Protein AF-A0A161MGW8-F1 (afdb_monomer_lite)

Organism: Triatoma infestans (NCBI:txid30076)

pLDDT: mean 92.73, std 4.08, range [74.62, 98.31]

Secondary structure (DSSP, 8-state):
-EEEEEEETB--HHHHHHHHHHHHHHHHHH--TTTHHHHHHHHHHHHH----HHHH-PPBPPTT-EEEEEEEE-TTT--EEEEEEPP-

Foldseek 3Di:
DKDKDKDFQADEPVVVLVVLLVVLVVQLVPDDPVCNVVSNVVSVVSNVDDDPCVVVNGDGHDHPDMWIKMWDADPVPRHTPDIGTDDD

Sequence (88 aa):
MILIETEHNAYTEEQKKQRRVQMAKEMEEAAGEDEMELAKEMAADFLSEDLPERTYGSPKAGPAMWASLIRIMSPVTGATHSVTRLEQ

Radius of gyration: 17.21 Å; chains: 1; bounding box: 42×24×48 Å

Structure (mmCIF, N/CA/C/O backbone):
data_AF-A0A161MGW8-F1
#
_entry.id   AF-A0A161MGW8-F1
#
loop_
_atom_site.group_PDB
_atom_site.id
_atom_site.type_symbol
_atom_site.label_atom_id
_atom_site.label_alt_id
_atom_site.label_comp_id
_atom_site.label_asym_id
_atom_site.label_entity_id
_atom_site.label_seq_id
_atom_site.pdbx_PDB_ins_code
_atom_site.Cartn_x
_atom_site.Cartn_y
_atom_site.Cartn_z
_atom_site.occupancy
_atom_site.B_iso_or_equiv
_atom_site.auth_seq_id
_atom_site.auth_comp_id
_atom_site.auth_asym_id
_atom_site.auth_atom_id
_atom_site.pdbx_PDB_model_num
ATOM 1 N N . MET A 1 1 ? 15.008 -4.405 -17.551 1.00 96.19 1 MET A N 1
ATOM 2 C CA . MET A 1 1 ? 14.876 -2.999 -17.116 1.00 96.19 1 MET A CA 1
ATOM 3 C C . MET A 1 1 ? 14.715 -2.988 -15.608 1.00 96.19 1 MET A C 1
ATOM 5 O O . MET A 1 1 ? 14.033 -3.871 -15.097 1.00 96.19 1 MET A O 1
ATOM 9 N N . ILE A 1 2 ? 15.366 -2.052 -14.919 1.00 97.94 2 ILE A N 1
ATOM 10 C CA . ILE A 1 2 ? 15.207 -1.843 -13.475 1.00 97.94 2 ILE A CA 1
ATOM 11 C C . ILE A 1 2 ? 14.480 -0.512 -13.297 1.00 97.94 2 ILE A C 1
ATOM 13 O O . ILE A 1 2 ? 14.898 0.484 -13.884 1.00 97.94 2 ILE A O 1
ATOM 17 N N . LEU A 1 3 ? 13.394 -0.519 -12.535 1.00 98.06 3 LEU A N 1
ATOM 18 C CA . LEU A 1 3 ? 12.597 0.652 -12.193 1.00 98.06 3 LEU A CA 1
ATOM 19 C C . LEU A 1 3 ? 12.664 0.896 -10.688 1.00 98.06 3 LEU A C 1
ATOM 21 O O . LEU A 1 3 ? 12.703 -0.054 -9.905 1.00 98.06 3 LEU A O 1
ATOM 25 N N . ILE A 1 4 ? 12.644 2.171 -10.314 1.00 98.00 4 ILE A N 1
ATOM 26 C CA . ILE A 1 4 ? 12.447 2.625 -8.940 1.00 98.00 4 ILE A CA 1
ATOM 27 C C . ILE A 1 4 ? 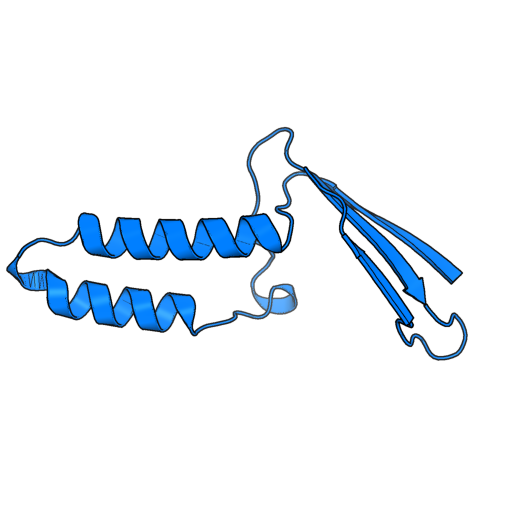11.115 3.367 -8.936 1.00 98.00 4 ILE A C 1
ATOM 29 O O . ILE A 1 4 ? 10.955 4.358 -9.648 1.00 98.00 4 ILE A O 1
ATOM 33 N N . GLU A 1 5 ? 10.154 2.848 -8.184 1.00 97.38 5 GLU A N 1
ATOM 34 C CA . GLU A 1 5 ? 8.820 3.422 -8.032 1.00 97.38 5 GLU A CA 1
ATOM 35 C C . GLU A 1 5 ? 8.732 3.994 -6.618 1.00 97.38 5 GLU A C 1
ATOM 37 O O . GLU A 1 5 ? 8.889 3.250 -5.652 1.00 97.38 5 GLU A O 1
ATOM 42 N N . THR A 1 6 ? 8.511 5.305 -6.502 1.00 96.62 6 THR A N 1
ATOM 43 C CA . THR A 1 6 ? 8.418 6.019 -5.222 1.00 96.62 6 THR A CA 1
ATOM 44 C C . THR A 1 6 ? 7.198 6.927 -5.237 1.00 96.62 6 THR A C 1
ATOM 46 O O . THR A 1 6 ? 7.022 7.715 -6.166 1.00 96.62 6 THR A O 1
ATOM 49 N N . GLU A 1 7 ? 6.378 6.843 -4.192 1.00 95.81 7 GLU A N 1
ATOM 50 C CA . GLU A 1 7 ? 5.152 7.625 -4.046 1.00 95.81 7 GLU A CA 1
ATOM 51 C C . GLU A 1 7 ? 5.092 8.314 -2.675 1.00 95.81 7 GLU A C 1
ATOM 53 O O . GLU A 1 7 ? 5.386 7.707 -1.643 1.00 95.81 7 GLU A O 1
ATOM 58 N N . HIS A 1 8 ? 4.720 9.598 -2.679 1.00 95.06 8 HIS A N 1
ATOM 59 C CA . HIS A 1 8 ? 4.512 10.413 -1.479 1.00 95.06 8 HIS A CA 1
ATOM 60 C C . HIS A 1 8 ? 3.100 10.226 -0.925 1.00 95.06 8 HIS A C 1
ATOM 62 O O . HIS A 1 8 ? 2.146 10.116 -1.694 1.00 95.06 8 HIS A O 1
ATOM 68 N N . ASN A 1 9 ? 2.952 10.301 0.399 1.00 94.50 9 ASN A N 1
ATOM 69 C CA . ASN A 1 9 ? 1.691 10.074 1.106 1.00 94.50 9 ASN A CA 1
ATOM 70 C C . ASN A 1 9 ? 1.070 8.714 0.753 1.00 94.50 9 ASN A C 1
ATOM 72 O O . ASN A 1 9 ? -0.150 8.594 0.638 1.00 94.50 9 ASN A O 1
ATOM 76 N N . ALA A 1 10 ? 1.906 7.691 0.588 1.00 95.06 10 ALA A N 1
ATOM 77 C CA . ALA A 1 10 ? 1.486 6.327 0.306 1.00 95.06 10 ALA A CA 1
ATOM 78 C C . ALA A 1 10 ? 1.992 5.379 1.394 1.00 95.06 10 ALA A C 1
ATOM 80 O O . ALA A 1 10 ? 3.062 5.586 1.965 1.00 95.06 10 ALA A O 1
ATOM 81 N N . TYR A 1 11 ? 1.205 4.342 1.667 1.00 94.06 11 TYR A N 1
ATOM 82 C CA . TYR A 1 11 ? 1.598 3.236 2.532 1.00 94.06 11 TYR A CA 1
ATOM 83 C C . TYR A 1 11 ? 2.267 2.135 1.716 1.00 94.06 11 TYR A C 1
ATOM 85 O O . TYR A 1 11 ? 1.848 1.836 0.595 1.00 94.06 11 TYR A O 1
ATOM 93 N N . THR A 1 12 ? 3.257 1.473 2.308 1.00 94.25 12 THR A N 1
ATOM 94 C CA . THR A 1 12 ? 3.715 0.173 1.808 1.00 94.25 12 THR A CA 1
ATOM 95 C C . THR A 1 12 ? 2.596 -0.865 1.935 1.00 94.25 12 THR A C 1
ATOM 97 O O . THR A 1 12 ? 1.694 -0.735 2.762 1.00 94.25 12 THR A O 1
ATOM 100 N N . GLU A 1 13 ? 2.663 -1.935 1.144 1.00 89.62 13 GLU A N 1
ATOM 101 C CA . GLU A 1 13 ? 1.670 -3.020 1.195 1.00 89.62 13 GLU A CA 1
ATOM 102 C C . GLU A 1 13 ? 1.539 -3.642 2.594 1.00 89.62 13 GLU A C 1
ATOM 104 O O . GLU A 1 13 ? 0.437 -3.957 3.042 1.00 89.62 13 GLU A O 1
ATOM 109 N N . GLU A 1 14 ? 2.654 -3.755 3.317 1.00 91.44 14 GLU A N 1
ATOM 110 C CA . GLU A 1 14 ? 2.657 -4.276 4.683 1.00 91.44 14 GLU A CA 1
ATOM 111 C C . GLU A 1 14 ? 1.912 -3.335 5.640 1.00 91.44 14 GLU A C 1
ATOM 113 O O . GLU A 1 14 ? 1.049 -3.769 6.403 1.00 91.44 14 GLU A O 1
ATOM 118 N N . GLN A 1 15 ? 2.153 -2.026 5.543 1.00 92.62 15 GLN A N 1
ATOM 119 C CA . GLN A 1 15 ? 1.429 -1.039 6.344 1.00 92.62 15 GLN A CA 1
ATOM 120 C C . GLN A 1 15 ? -0.058 -0.979 5.990 1.00 92.62 15 GLN A C 1
ATOM 122 O O . GLN A 1 15 ? -0.880 -0.853 6.895 1.00 92.62 15 GLN A O 1
ATOM 127 N N . LYS A 1 16 ? -0.434 -1.103 4.707 1.00 91.75 16 LYS A N 1
ATOM 128 C CA . LYS A 1 16 ? -1.848 -1.186 4.297 1.00 91.75 16 LYS A CA 1
ATOM 129 C C . LYS A 1 16 ? -2.532 -2.373 4.968 1.00 91.75 16 LYS A C 1
ATOM 131 O O . LYS A 1 16 ? -3.613 -2.213 5.530 1.00 91.75 16 LYS A O 1
ATOM 136 N N . LYS A 1 17 ? -1.881 -3.541 4.973 1.00 90.62 17 LYS A N 1
ATOM 137 C CA . LYS A 1 17 ? -2.398 -4.751 5.621 1.00 90.62 17 LYS A CA 1
ATOM 138 C C . LYS A 1 17 ? -2.558 -4.563 7.129 1.00 90.62 17 LYS A C 1
ATOM 140 O O . LYS A 1 17 ? -3.631 -4.830 7.664 1.00 90.62 17 LYS A O 1
ATOM 145 N N . GLN A 1 18 ? -1.528 -4.055 7.805 1.00 92.06 18 GLN A N 1
ATOM 146 C CA . GLN A 1 18 ? -1.582 -3.779 9.244 1.00 9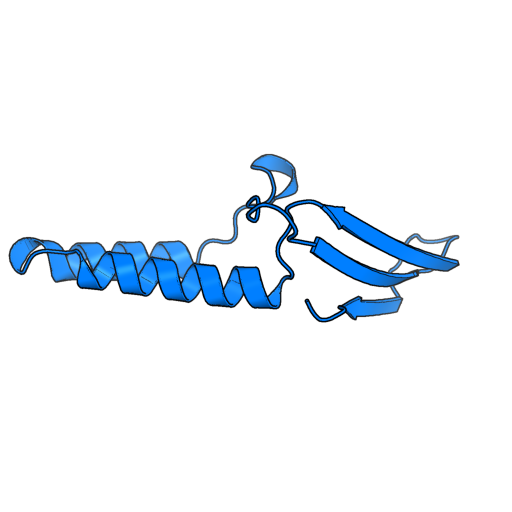2.06 18 GLN A CA 1
ATOM 147 C C . GLN A 1 18 ? -2.672 -2.762 9.583 1.00 92.06 18 GLN A C 1
ATOM 149 O O . GLN A 1 18 ? -3.429 -2.955 10.532 1.00 92.06 18 GLN A O 1
ATOM 154 N N . ARG A 1 19 ? -2.808 -1.705 8.775 1.00 91.50 19 ARG A N 1
ATOM 155 C CA . ARG A 1 19 ? -3.842 -0.689 8.962 1.00 91.50 19 ARG A CA 1
ATOM 156 C C . ARG A 1 19 ? -5.241 -1.260 8.753 1.00 91.50 19 ARG A C 1
ATOM 158 O O . ARG A 1 19 ? -6.126 -0.924 9.528 1.00 91.50 19 ARG A O 1
ATOM 165 N N . ARG A 1 20 ? -5.435 -2.142 7.767 1.00 91.62 20 ARG A N 1
ATOM 166 C CA . ARG A 1 20 ? -6.721 -2.813 7.526 1.00 91.62 20 ARG A CA 1
ATOM 167 C C . ARG A 1 20 ? -7.133 -3.661 8.735 1.00 91.62 20 ARG A C 1
ATOM 169 O O . ARG A 1 20 ? -8.255 -3.535 9.209 1.00 91.62 20 ARG A O 1
ATOM 176 N N . VAL A 1 21 ? -6.201 -4.438 9.290 1.00 93.44 21 VAL A N 1
ATOM 177 C CA . VAL A 1 21 ? -6.426 -5.223 10.520 1.00 93.44 21 VAL A CA 1
ATOM 178 C C . VAL A 1 21 ? -6.735 -4.324 11.715 1.00 93.44 21 VAL A C 1
ATOM 180 O O . VAL A 1 21 ? -7.665 -4.598 12.466 1.00 93.44 21 VAL A O 1
ATOM 183 N N . GLN A 1 22 ? -5.988 -3.231 11.875 1.00 93.44 22 GLN A N 1
ATOM 184 C CA . GLN A 1 22 ? -6.214 -2.285 12.962 1.00 93.44 22 GLN A CA 1
ATOM 185 C C . GLN A 1 22 ? -7.599 -1.624 12.867 1.00 93.44 22 GLN A C 1
ATOM 187 O O . GLN A 1 22 ? -8.289 -1.543 13.875 1.00 93.44 22 GLN A O 1
ATOM 192 N N . MET A 1 23 ? -8.035 -1.211 11.671 1.00 91.38 23 MET A N 1
ATOM 193 C CA . MET A 1 23 ? -9.372 -0.635 11.464 1.00 91.38 23 MET A CA 1
ATOM 194 C C . MET A 1 23 ? -10.488 -1.639 11.768 1.00 91.38 23 MET A C 1
ATOM 196 O O . MET A 1 23 ? -11.472 -1.274 12.402 1.00 91.38 23 MET A O 1
ATOM 200 N N . ALA A 1 24 ? -10.329 -2.898 11.351 1.00 92.75 24 ALA A N 1
ATOM 201 C CA . ALA A 1 24 ? -11.288 -3.956 11.661 1.00 92.75 24 ALA A CA 1
ATOM 202 C C . ALA A 1 24 ? -11.428 -4.159 13.182 1.00 92.75 24 ALA A C 1
ATOM 204 O O . ALA A 1 24 ? -12.535 -4.224 13.705 1.00 92.75 24 ALA A O 1
ATOM 205 N N . LYS A 1 25 ? -10.305 -4.157 13.911 1.00 92.38 25 LYS A N 1
ATOM 206 C CA . LYS A 1 25 ? -10.302 -4.258 15.377 1.00 92.38 25 LYS A CA 1
ATOM 207 C C . LYS A 1 25 ? -10.955 -3.049 16.049 1.00 92.38 25 LYS A C 1
ATOM 209 O O . LYS A 1 25 ? -11.741 -3.216 16.971 1.00 92.38 25 LYS A O 1
ATOM 214 N N . GLU A 1 26 ? -10.650 -1.842 15.574 1.00 92.56 26 GLU A N 1
ATOM 215 C CA . GLU A 1 26 ? -11.263 -0.603 16.071 1.00 92.56 26 GLU A CA 1
ATOM 216 C C . GLU A 1 26 ? -12.782 -0.580 15.831 1.00 92.56 26 GLU A C 1
ATOM 218 O O . GLU A 1 26 ? -13.521 -0.071 16.669 1.00 92.56 26 GLU A O 1
ATOM 223 N N . MET A 1 27 ? -13.255 -1.165 14.724 1.00 89.06 27 MET A N 1
ATOM 224 C CA . MET A 1 27 ? -14.682 -1.307 14.424 1.00 89.06 27 MET A CA 1
ATOM 225 C C . MET A 1 27 ? -15.388 -2.240 15.415 1.00 89.06 27 MET A C 1
ATOM 227 O O . MET A 1 27 ? -16.460 -1.899 15.906 1.00 89.06 27 MET A O 1
ATOM 231 N N . GLU A 1 28 ? -14.782 -3.383 15.743 1.00 90.00 28 GLU A N 1
ATOM 232 C CA . GLU A 1 28 ? -15.326 -4.307 16.746 1.00 90.00 28 GLU A CA 1
ATOM 233 C C . GLU A 1 28 ? -15.319 -3.704 18.159 1.00 90.00 28 GLU A C 1
ATOM 235 O O . GLU A 1 28 ? -16.286 -3.858 18.899 1.00 90.00 28 GLU A O 1
ATOM 240 N N . GLU A 1 29 ? -14.247 -3.001 18.539 1.00 90.19 29 GLU A N 1
ATOM 241 C CA . GLU A 1 29 ? -14.098 -2.409 19.878 1.00 90.19 29 GLU A CA 1
ATOM 242 C C . GLU A 1 29 ? -15.021 -1.206 20.116 1.00 90.19 29 GLU A C 1
ATOM 244 O O . GLU A 1 29 ? -15.393 -0.934 21.257 1.00 90.19 29 GLU A O 1
ATOM 249 N N . ALA A 1 30 ? -15.383 -0.477 19.059 1.00 90.19 30 ALA A N 1
ATOM 250 C CA . ALA A 1 30 ? -16.293 0.662 19.144 1.00 90.19 30 ALA A CA 1
ATOM 251 C C . ALA A 1 30 ? -17.778 0.258 19.209 1.00 90.19 30 ALA A C 1
ATOM 253 O O . ALA A 1 30 ? -18.618 1.107 19.518 1.00 90.19 30 ALA A O 1
ATOM 254 N N . ALA A 1 31 ? -18.111 -1.002 18.914 1.00 89.88 31 ALA A N 1
ATOM 255 C CA . ALA A 1 31 ? -19.484 -1.486 18.902 1.00 89.88 31 ALA A CA 1
ATOM 256 C C . ALA A 1 31 ? -20.039 -1.662 20.325 1.00 89.88 31 ALA A C 1
ATOM 258 O O . ALA A 1 31 ? -19.377 -2.198 21.216 1.00 89.88 31 ALA A O 1
ATOM 259 N N . GLY A 1 32 ? -21.284 -1.226 20.539 1.00 88.50 32 GLY A N 1
ATOM 260 C CA . GLY A 1 32 ? -22.021 -1.527 21.769 1.00 88.50 32 GLY A CA 1
ATOM 261 C C . GLY A 1 32 ? -22.413 -3.007 21.855 1.00 88.50 32 GLY A C 1
ATOM 262 O O . GLY A 1 32 ? -22.380 -3.721 20.853 1.00 88.50 32 GLY A O 1
ATOM 263 N N . GLU A 1 33 ? -22.829 -3.469 23.041 1.00 84.81 33 GLU A N 1
ATOM 264 C CA . GLU A 1 33 ? -23.218 -4.876 23.271 1.00 84.81 33 GLU A CA 1
ATOM 265 C C . GLU A 1 33 ? -24.282 -5.373 22.275 1.00 84.81 33 GLU A C 1
ATOM 267 O O . GLU A 1 33 ? -24.197 -6.509 21.810 1.00 84.81 33 GLU A O 1
ATOM 272 N N . ASP A 1 34 ? -25.218 -4.505 21.881 1.00 88.12 34 ASP A N 1
ATOM 273 C CA . ASP A 1 34 ? -26.303 -4.831 20.947 1.00 88.12 34 ASP A CA 1
ATOM 274 C C . ASP A 1 34 ? -25.841 -4.950 19.477 1.00 88.12 34 ASP A C 1
ATOM 276 O O . ASP A 1 34 ? -26.513 -5.585 18.667 1.00 88.12 34 ASP A O 1
ATOM 280 N N . GLU A 1 35 ? -24.694 -4.362 19.117 1.00 90.06 35 GLU A N 1
ATOM 281 C CA . GLU A 1 35 ? -24.188 -4.281 17.734 1.00 90.06 35 GLU A CA 1
ATOM 282 C C . GLU A 1 35 ? -22.923 -5.125 17.503 1.00 90.06 35 GLU A C 1
ATOM 284 O O . GLU A 1 35 ? -22.386 -5.159 16.395 1.00 90.06 35 GLU A O 1
ATOM 289 N N . MET A 1 36 ? -22.448 -5.846 18.524 1.00 88.38 36 MET A N 1
ATOM 290 C CA . MET A 1 36 ? -21.176 -6.574 18.473 1.00 88.38 36 MET A CA 1
ATOM 291 C C . MET A 1 36 ? -21.137 -7.651 17.376 1.00 88.38 36 MET A C 1
ATOM 293 O O . MET A 1 36 ? -20.098 -7.865 16.752 1.00 88.38 36 MET A O 1
ATOM 297 N N . GLU A 1 37 ? -22.247 -8.349 17.137 1.00 89.44 37 GLU A N 1
ATOM 298 C CA . GLU A 1 37 ? -22.307 -9.406 16.118 1.00 89.44 37 GLU A CA 1
ATOM 299 C C . GLU A 1 37 ? -22.283 -8.826 14.697 1.00 89.44 37 GLU A C 1
ATOM 301 O O . GLU A 1 37 ? -21.529 -9.306 13.852 1.00 89.44 37 GLU A O 1
ATOM 306 N N . LEU A 1 38 ? -22.995 -7.716 14.478 1.00 91.25 38 LEU A N 1
ATOM 307 C CA . LEU A 1 38 ? -22.966 -6.974 13.217 1.00 91.25 38 LEU A CA 1
ATOM 308 C C . LEU A 1 38 ? -21.578 -6.375 12.944 1.00 91.25 38 LEU A C 1
ATOM 310 O O . LEU A 1 38 ? -21.084 -6.435 11.821 1.00 91.25 38 LEU A O 1
ATOM 314 N N . ALA A 1 39 ? -20.921 -5.820 13.966 1.00 92.38 39 ALA A N 1
ATOM 315 C CA . ALA A 1 39 ? -19.585 -5.248 13.824 1.00 92.38 39 ALA A CA 1
ATOM 316 C C . ALA A 1 39 ? -18.539 -6.298 13.423 1.00 92.38 39 ALA A C 1
ATOM 318 O O . ALA A 1 39 ? -17.686 -6.016 12.585 1.00 92.38 39 ALA A O 1
ATOM 319 N N . LYS A 1 40 ? -18.638 -7.523 13.957 1.00 91.12 40 LYS A N 1
ATOM 320 C CA . LYS A 1 40 ? -17.779 -8.647 13.551 1.00 91.12 40 LYS A CA 1
ATOM 321 C C . LYS A 1 40 ? -17.998 -9.058 12.101 1.00 91.12 40 LYS A C 1
ATOM 323 O O . LYS A 1 40 ? -17.027 -9.327 11.399 1.00 91.12 40 LYS A O 1
ATOM 328 N N . GLU A 1 41 ? -19.251 -9.108 11.654 1.00 92.81 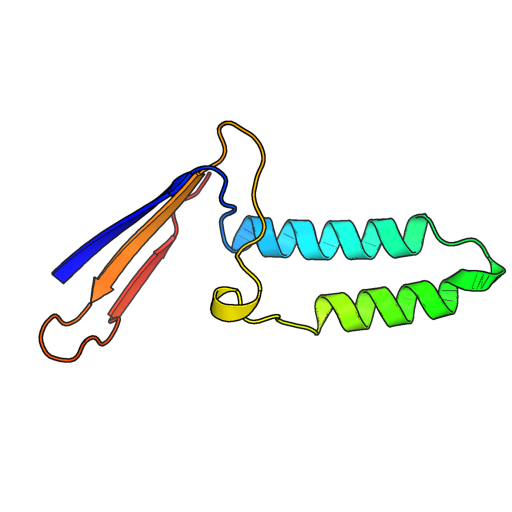41 GLU A N 1
ATOM 329 C CA . GLU A 1 41 ? -19.576 -9.413 10.257 1.00 92.81 41 GLU A CA 1
ATOM 330 C C . GLU A 1 41 ? -18.984 -8.349 9.321 1.00 92.81 41 GLU A C 1
ATOM 332 O O . GLU A 1 41 ? -18.225 -8.681 8.412 1.00 92.81 41 GLU A O 1
ATOM 337 N N . MET A 1 42 ? -19.198 -7.063 9.621 1.00 91.50 42 MET A N 1
ATOM 338 C CA . MET A 1 42 ? -18.632 -5.960 8.836 1.00 91.50 42 MET A CA 1
ATOM 339 C C . MET A 1 42 ? -17.097 -5.946 8.836 1.00 91.50 42 MET A C 1
ATOM 341 O O . MET A 1 42 ? -16.481 -5.681 7.803 1.00 91.50 42 MET A O 1
ATOM 345 N N . ALA A 1 43 ? -16.459 -6.233 9.973 1.00 92.44 43 ALA A N 1
ATOM 346 C CA . ALA A 1 43 ? -15.005 -6.311 10.080 1.00 92.44 43 ALA A CA 1
ATOM 347 C C . ALA A 1 43 ? -14.432 -7.470 9.246 1.00 92.44 43 ALA A C 1
ATOM 349 O O . ALA A 1 43 ? -13.408 -7.306 8.573 1.00 92.44 43 ALA A O 1
ATOM 350 N N . ALA A 1 44 ? -15.100 -8.627 9.250 1.00 91.94 44 ALA A N 1
ATOM 351 C CA . ALA A 1 44 ? -14.726 -9.773 8.429 1.00 91.94 44 ALA A CA 1
ATOM 352 C C . ALA A 1 44 ? -14.875 -9.464 6.932 1.00 91.94 44 ALA A C 1
ATOM 354 O O . ALA A 1 44 ? -13.944 -9.721 6.160 1.00 91.94 44 ALA A O 1
ATOM 355 N N . ASP A 1 45 ? -15.989 -8.846 6.543 1.00 92.88 45 ASP A N 1
ATOM 356 C CA . ASP A 1 45 ? -16.238 -8.428 5.166 1.00 92.88 45 ASP A CA 1
ATOM 357 C C . ASP A 1 45 ? -15.177 -7.428 4.699 1.00 92.88 45 ASP A C 1
ATOM 359 O O . ASP A 1 45 ? -14.540 -7.646 3.666 1.00 92.88 45 ASP A O 1
ATOM 363 N N . PHE A 1 46 ? -14.879 -6.407 5.507 1.00 90.06 46 PHE A N 1
ATOM 364 C CA . PHE A 1 46 ? -13.847 -5.407 5.222 1.00 90.06 46 PHE A CA 1
ATOM 365 C C . PHE A 1 46 ? -12.446 -6.012 5.042 1.00 90.06 46 PHE A C 1
ATOM 367 O O . PHE A 1 46 ? -11.662 -5.555 4.208 1.00 90.06 46 PHE A O 1
ATOM 374 N N . LEU A 1 47 ? -12.100 -7.042 5.818 1.00 90.31 47 LEU A N 1
ATOM 375 C CA . LEU A 1 47 ? -10.823 -7.745 5.668 1.00 90.31 47 LEU A CA 1
ATOM 376 C C . LEU A 1 47 ? -10.782 -8.626 4.416 1.00 90.31 47 LEU A C 1
ATOM 378 O O . LEU A 1 47 ? -9.705 -8.802 3.841 1.00 90.31 47 LEU A O 1
ATOM 382 N N . SER A 1 48 ? -11.928 -9.172 4.008 1.00 89.38 48 SER A N 1
ATOM 383 C CA . SER A 1 48 ? -12.054 -10.027 2.826 1.00 89.38 48 SER A CA 1
ATOM 384 C C . SER A 1 48 ? -12.075 -9.238 1.515 1.00 89.38 48 SER A C 1
ATOM 386 O O . SER A 1 48 ? -11.614 -9.737 0.486 1.00 89.38 48 SER A O 1
ATOM 388 N N . GLU A 1 49 ? -12.578 -8.004 1.550 1.00 85.62 49 GLU A N 1
ATOM 389 C CA . GLU A 1 49 ? -12.735 -7.177 0.366 1.00 85.62 49 GLU A CA 1
ATOM 390 C C . GLU A 1 49 ? -11.409 -6.511 -0.023 1.00 85.62 49 GLU A C 1
ATOM 392 O O . GLU A 1 49 ? -10.759 -5.825 0.770 1.00 85.62 49 GLU A O 1
ATOM 397 N N . ASP A 1 50 ? -10.999 -6.698 -1.278 1.00 82.44 50 ASP A N 1
ATOM 398 C CA . ASP A 1 50 ? -9.857 -5.999 -1.859 1.00 82.44 50 ASP A CA 1
ATOM 399 C C . ASP A 1 50 ? -10.321 -5.101 -3.005 1.00 82.44 50 ASP A C 1
ATOM 401 O O . ASP A 1 50 ? -10.492 -5.530 -4.149 1.00 82.44 50 ASP A O 1
ATOM 405 N N . LEU A 1 51 ? -10.582 -3.835 -2.671 1.00 87.44 51 LEU A N 1
ATOM 406 C CA . LEU A 1 51 ? -11.033 -2.836 -3.633 1.00 87.44 51 LEU A CA 1
ATOM 407 C C . LEU A 1 51 ? -9.888 -2.462 -4.589 1.00 87.44 51 LEU A C 1
ATOM 409 O O . LEU A 1 51 ? -8.825 -2.032 -4.134 1.00 87.44 51 LEU A O 1
ATOM 413 N N . PRO A 1 52 ? -10.087 -2.544 -5.919 1.00 89.19 52 PRO A N 1
ATOM 414 C CA . PRO A 1 52 ? -9.042 -2.193 -6.872 1.00 89.19 52 PRO A CA 1
ATOM 415 C C . PRO A 1 52 ? -8.633 -0.717 -6.761 1.00 89.19 52 PRO A C 1
ATOM 417 O O . PRO A 1 52 ? -9.373 0.181 -7.177 1.00 89.19 52 PRO A O 1
ATOM 420 N N . GLU A 1 53 ? -7.413 -0.460 -6.284 1.00 89.94 53 GLU A N 1
ATOM 421 C CA . GLU A 1 53 ? -6.890 0.904 -6.077 1.00 89.94 53 GLU A CA 1
ATOM 422 C C . GLU A 1 53 ? -6.848 1.733 -7.369 1.00 89.94 53 GLU A C 1
ATOM 424 O O . GLU A 1 53 ? -6.951 2.955 -7.340 1.00 89.94 53 GLU A O 1
ATOM 429 N N . ARG A 1 54 ? -6.762 1.085 -8.537 1.00 89.25 54 ARG A N 1
ATOM 430 C CA . ARG A 1 54 ? -6.822 1.778 -9.834 1.00 89.25 54 ARG A CA 1
ATOM 431 C C . ARG A 1 54 ? -8.178 2.451 -10.088 1.00 89.25 54 ARG A C 1
ATOM 433 O O . ARG A 1 54 ? -8.232 3.419 -10.842 1.00 89.25 54 ARG A O 1
ATOM 440 N N . THR A 1 55 ? -9.249 1.928 -9.493 1.00 93.44 55 THR A N 1
ATOM 441 C CA . THR A 1 55 ? -10.619 2.435 -9.653 1.00 93.44 55 THR A CA 1
ATOM 442 C C . THR A 1 55 ? -11.004 3.357 -8.501 1.00 93.44 55 THR A C 1
ATOM 444 O O . THR A 1 55 ? -11.553 4.428 -8.740 1.00 93.44 55 THR A O 1
ATOM 447 N N . TYR A 1 56 ? -10.700 2.955 -7.264 1.00 92.56 56 TYR A N 1
ATOM 448 C CA . TYR A 1 56 ? -11.130 3.663 -6.051 1.00 92.56 56 TYR A CA 1
ATOM 449 C C . TYR A 1 56 ? -10.072 4.619 -5.477 1.00 92.56 56 TYR A C 1
ATOM 451 O O . TYR A 1 56 ? -10.379 5.427 -4.604 1.00 92.56 56 TYR A O 1
ATOM 459 N N . GLY A 1 57 ? -8.847 4.573 -6.001 1.00 90.00 57 GLY A N 1
ATOM 460 C CA . GLY A 1 57 ? -7.691 5.272 -5.449 1.00 90.00 57 GLY A CA 1
ATOM 461 C C . GLY A 1 57 ? -6.984 4.456 -4.367 1.00 90.00 57 GLY A C 1
ATOM 462 O O . GLY A 1 57 ? -7.571 3.576 -3.737 1.00 90.00 57 GLY A O 1
ATOM 463 N N . SER A 1 58 ? -5.704 4.754 -4.154 1.00 88.94 58 SER A N 1
ATOM 464 C CA . SER A 1 58 ? -4.930 4.187 -3.054 1.00 88.94 58 SER A CA 1
ATOM 465 C C . SER A 1 58 ? -5.219 4.936 -1.741 1.00 88.94 58 SER A C 1
ATOM 467 O O . SER A 1 58 ? -5.432 6.158 -1.751 1.00 88.94 58 SER A O 1
ATOM 469 N N . PRO A 1 59 ? -5.216 4.244 -0.587 1.00 89.25 59 PRO A N 1
ATOM 470 C CA . PRO A 1 59 ? -5.317 4.898 0.712 1.00 89.25 59 PRO A CA 1
ATOM 471 C C . PRO A 1 59 ? -4.144 5.859 0.920 1.00 89.25 59 PRO A C 1
ATOM 473 O O . PRO A 1 59 ? -2.980 5.454 0.856 1.00 89.25 59 PRO A O 1
ATOM 476 N N . LYS A 1 60 ? -4.442 7.132 1.199 1.00 91.31 60 LYS A N 1
ATOM 477 C CA . LYS A 1 60 ? -3.403 8.139 1.433 1.00 91.31 60 LYS A CA 1
ATOM 478 C C . LYS A 1 60 ? -2.878 8.062 2.858 1.00 91.31 60 LYS A C 1
ATOM 480 O O . LYS A 1 60 ? -3.641 8.132 3.819 1.00 91.31 60 LYS A O 1
ATOM 485 N N . ALA A 1 61 ? -1.563 7.961 2.972 1.00 92.31 61 ALA A N 1
ATOM 486 C CA . ALA A 1 61 ? -0.853 8.076 4.228 1.00 92.31 61 ALA A CA 1
ATOM 487 C C . ALA A 1 61 ? -0.711 9.544 4.661 1.00 92.31 61 ALA A C 1
ATOM 489 O O . ALA A 1 61 ? -0.923 10.477 3.880 1.00 92.31 61 ALA A O 1
ATOM 490 N N . GLY A 1 62 ? -0.366 9.740 5.934 1.00 89.25 62 GLY A N 1
ATOM 491 C CA . GLY A 1 62 ? -0.114 11.065 6.495 1.00 89.25 62 GLY A CA 1
ATOM 492 C C . GLY A 1 62 ? 1.134 11.747 5.912 1.00 89.25 62 GLY A C 1
ATOM 493 O O . GLY A 1 62 ? 1.897 11.126 5.171 1.00 89.25 62 GLY A O 1
ATOM 494 N N . PRO A 1 63 ? 1.368 13.023 6.267 1.00 90.06 63 PRO A N 1
ATOM 495 C CA . PRO A 1 63 ? 2.552 13.762 5.836 1.00 90.06 63 PRO A CA 1
ATOM 496 C C . PRO A 1 63 ? 3.854 13.029 6.178 1.00 90.06 63 PRO A C 1
ATOM 498 O O . PRO A 1 63 ? 3.937 12.366 7.210 1.00 90.06 63 PRO A O 1
ATOM 501 N N . ALA A 1 64 ? 4.875 13.199 5.332 1.00 90.62 64 ALA A N 1
ATOM 502 C CA . ALA A 1 64 ? 6.188 12.553 5.446 1.00 90.62 64 ALA A CA 1
ATOM 503 C C . ALA A 1 64 ? 6.181 11.023 5.284 1.00 90.62 64 ALA A C 1
ATOM 505 O O . ALA A 1 64 ? 7.223 10.392 5.473 1.00 90.62 64 ALA A O 1
ATOM 506 N N . MET A 1 65 ? 5.051 10.435 4.879 1.00 94.25 65 MET A N 1
ATOM 507 C CA . MET A 1 65 ? 4.988 9.018 4.557 1.00 94.25 65 MET A CA 1
ATOM 508 C C . MET A 1 65 ? 5.316 8.745 3.087 1.00 94.25 65 MET A C 1
ATOM 510 O O . MET A 1 65 ? 4.950 9.527 2.207 1.00 94.25 65 MET A O 1
ATOM 514 N N . TRP A 1 66 ? 5.991 7.628 2.822 1.00 95.00 66 TRP A N 1
ATOM 515 C CA . TRP A 1 66 ? 6.438 7.230 1.492 1.00 95.00 66 TRP A CA 1
ATOM 516 C C . TRP A 1 66 ? 6.355 5.721 1.307 1.00 95.00 66 TRP A C 1
ATOM 518 O O . TRP A 1 66 ? 6.701 4.958 2.202 1.00 95.00 66 TRP A O 1
ATOM 528 N N . ALA A 1 67 ? 6.017 5.295 0.096 1.00 96.69 67 ALA A N 1
ATOM 529 C CA . ALA A 1 67 ? 6.171 3.911 -0.325 1.00 96.69 67 ALA A CA 1
ATOM 530 C C . ALA A 1 67 ? 7.179 3.859 -1.471 1.00 96.69 67 ALA A C 1
ATOM 532 O O . ALA A 1 67 ? 7.101 4.660 -2.404 1.00 96.69 67 ALA A O 1
ATOM 533 N N . SER A 1 68 ? 8.144 2.940 -1.400 1.00 97.06 68 SER A N 1
ATOM 534 C CA . SER A 1 68 ? 9.103 2.719 -2.483 1.00 97.06 68 SER A CA 1
ATOM 535 C C . SER A 1 68 ? 9.288 1.239 -2.791 1.00 97.06 68 SER A C 1
ATOM 537 O O . SER A 1 68 ? 9.296 0.391 -1.896 1.00 97.06 68 SER A O 1
ATOM 539 N N . LEU A 1 69 ? 9.474 0.923 -4.069 1.00 97.50 69 LEU A N 1
ATOM 540 C CA . LEU A 1 69 ? 9.833 -0.414 -4.522 1.00 97.50 69 LEU A CA 1
ATOM 541 C C . LEU A 1 69 ? 10.807 -0.368 -5.699 1.00 97.50 69 LEU A C 1
ATOM 543 O O . LEU A 1 69 ? 10.854 0.588 -6.473 1.00 97.50 69 LEU A O 1
ATOM 547 N N . ILE A 1 70 ? 11.578 -1.441 -5.834 1.00 98.12 70 ILE A N 1
ATOM 548 C CA . ILE A 1 70 ? 12.443 -1.697 -6.982 1.00 98.12 70 ILE A CA 1
ATOM 549 C C . ILE A 1 70 ? 11.803 -2.817 -7.796 1.00 98.12 70 ILE A C 1
ATOM 551 O O . ILE A 1 70 ? 11.578 -3.914 -7.280 1.00 98.12 70 ILE A O 1
ATOM 555 N N . ARG A 1 71 ? 11.535 -2.567 -9.079 1.00 98.31 71 ARG A N 1
ATOM 556 C CA . ARG A 1 71 ? 10.955 -3.554 -9.998 1.00 98.31 71 ARG A CA 1
ATOM 557 C C . ARG A 1 71 ? 11.949 -3.928 -11.085 1.00 98.31 71 ARG A C 1
ATOM 559 O O . ARG A 1 71 ? 12.465 -3.071 -11.798 1.00 98.31 71 ARG A O 1
ATOM 566 N N . ILE A 1 72 ? 12.162 -5.226 -11.273 1.00 98.25 72 ILE A N 1
ATOM 567 C CA . ILE A 1 72 ? 12.866 -5.766 -12.438 1.00 98.25 72 ILE A CA 1
ATOM 568 C C . ILE A 1 72 ? 11.816 -6.289 -13.409 1.00 98.25 72 ILE A C 1
ATOM 570 O O . ILE A 1 72 ? 11.066 -7.207 -13.077 1.00 98.25 72 ILE A O 1
ATOM 574 N N . MET A 1 73 ? 11.770 -5.731 -14.618 1.00 98.06 73 MET A N 1
ATOM 575 C CA . MET A 1 73 ? 10.816 -6.143 -15.649 1.00 98.06 73 MET A CA 1
ATOM 576 C C . MET A 1 73 ? 11.449 -6.272 -17.036 1.00 98.06 73 MET A C 1
ATOM 578 O O . MET A 1 73 ? 12.449 -5.616 -17.361 1.00 98.06 73 MET A O 1
AT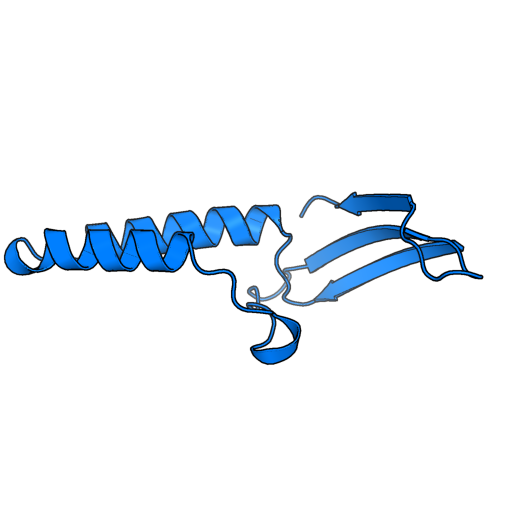OM 582 N N . SER A 1 74 ? 10.847 -7.123 -17.862 1.00 97.62 74 SER A N 1
ATOM 583 C CA . SER A 1 74 ? 11.157 -7.249 -19.282 1.00 97.62 74 SER A CA 1
ATOM 584 C C . SER A 1 74 ? 10.661 -6.007 -20.030 1.00 97.62 74 SER A C 1
ATOM 586 O O . SER A 1 74 ? 9.460 -5.735 -20.014 1.00 97.62 74 SER A O 1
ATOM 588 N N . PRO A 1 75 ? 11.540 -5.257 -20.717 1.00 96.81 75 PRO A N 1
ATOM 589 C CA . PRO A 1 75 ? 11.115 -4.106 -21.511 1.00 96.81 75 PRO A CA 1
ATOM 590 C C . PRO A 1 75 ? 10.403 -4.515 -22.810 1.00 96.81 75 PRO A C 1
ATOM 592 O O . PRO A 1 75 ? 9.732 -3.689 -23.412 1.00 96.81 75 PRO A O 1
ATOM 595 N N . VAL A 1 76 ? 10.544 -5.773 -23.248 1.00 97.75 76 VAL A N 1
ATOM 596 C CA . VAL A 1 76 ? 9.934 -6.272 -24.493 1.00 97.75 76 VAL A CA 1
ATOM 597 C C . VAL A 1 76 ? 8.516 -6.778 -24.245 1.00 97.75 76 VAL A C 1
ATOM 599 O O . VAL A 1 76 ? 7.618 -6.512 -25.034 1.00 97.75 76 VAL A O 1
ATOM 602 N N . THR A 1 77 ? 8.308 -7.515 -23.150 1.00 97.62 77 THR A N 1
ATOM 603 C CA . THR A 1 77 ? 7.022 -8.173 -22.858 1.00 97.62 77 THR A CA 1
ATOM 604 C C . THR A 1 77 ? 6.212 -7.474 -21.772 1.00 97.62 77 THR A C 1
ATOM 606 O O . THR A 1 77 ? 5.051 -7.810 -21.573 1.00 97.62 77 THR A O 1
ATOM 609 N N . GLY A 1 78 ? 6.818 -6.554 -21.017 1.00 96.25 78 GLY A N 1
ATOM 610 C CA . GLY A 1 78 ? 6.195 -5.934 -19.847 1.00 96.25 78 GLY A CA 1
ATOM 611 C C . GLY A 1 78 ? 6.120 -6.842 -18.611 1.00 96.25 78 GLY A C 1
ATOM 612 O O . GLY A 1 78 ? 5.661 -6.404 -17.558 1.00 96.25 78 GLY A O 1
ATOM 613 N N . ALA A 1 79 ? 6.579 -8.095 -18.696 1.00 97.81 79 ALA A N 1
ATOM 614 C CA . ALA A 1 79 ? 6.515 -9.037 -17.582 1.00 97.81 79 ALA A CA 1
ATOM 615 C C . ALA A 1 79 ? 7.402 -8.583 -16.412 1.00 97.81 79 ALA A C 1
ATOM 617 O O . ALA A 1 79 ? 8.582 -8.276 -16.598 1.00 97.81 79 ALA A O 1
ATOM 618 N N . THR A 1 80 ? 6.848 -8.572 -15.198 1.00 98.00 80 THR A N 1
ATOM 619 C CA . THR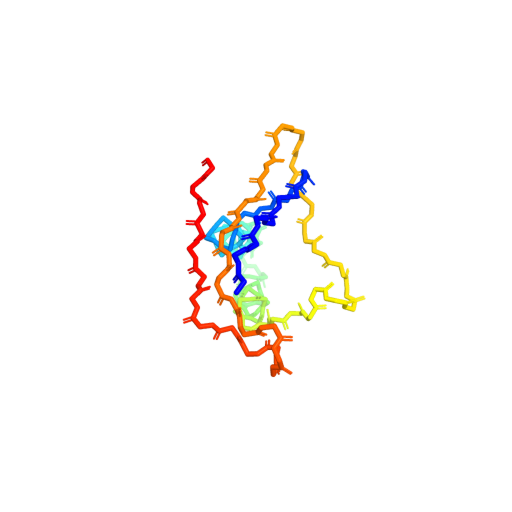 A 1 80 ? 7.621 -8.334 -13.971 1.00 98.00 80 THR A CA 1
ATOM 620 C C . THR A 1 80 ? 8.318 -9.629 -13.556 1.00 98.00 80 THR A C 1
ATOM 622 O O . THR A 1 80 ? 7.665 -10.652 -13.384 1.00 98.00 80 THR A O 1
ATOM 625 N N . HIS A 1 81 ? 9.639 -9.583 -13.391 1.00 97.62 81 HIS A N 1
ATOM 626 C CA . HIS A 1 81 ? 10.450 -10.711 -12.928 1.00 97.62 81 HIS A CA 1
ATOM 627 C C . HIS A 1 81 ? 10.692 -10.673 -11.421 1.00 97.62 81 HIS A C 1
ATOM 629 O O . HIS A 1 81 ? 10.765 -11.721 -10.789 1.00 97.62 81 HIS A O 1
ATOM 635 N N . SER A 1 82 ? 10.839 -9.476 -10.848 1.00 97.88 82 SER A N 1
ATOM 636 C CA . SER A 1 82 ? 11.044 -9.305 -9.411 1.00 97.88 82 SER A CA 1
ATOM 637 C C . SER A 1 82 ? 10.515 -7.957 -8.932 1.00 97.88 82 SER A C 1
ATOM 639 O O . SER A 1 82 ? 10.539 -6.973 -9.678 1.00 97.88 82 SER A O 1
ATOM 641 N N . VAL A 1 83 ? 10.055 -7.931 -7.681 1.00 97.94 83 VAL A N 1
ATOM 642 C CA . VAL A 1 83 ? 9.658 -6.731 -6.941 1.00 97.94 83 VAL A CA 1
ATOM 643 C C . VAL A 1 83 ? 10.287 -6.811 -5.556 1.00 97.94 83 VAL A C 1
ATOM 645 O O . VAL A 1 83 ? 9.925 -7.682 -4.766 1.00 97.94 83 VAL A O 1
ATOM 648 N N . THR A 1 84 ? 11.180 -5.877 -5.249 1.00 97.69 84 THR A N 1
ATOM 649 C CA . THR A 1 84 ? 11.711 -5.677 -3.899 1.00 97.69 84 THR A CA 1
ATOM 650 C C . THR A 1 84 ? 11.015 -4.470 -3.296 1.00 97.69 84 THR A C 1
ATOM 652 O O . THR A 1 84 ? 11.192 -3.350 -3.770 1.00 97.69 84 THR A O 1
ATOM 655 N N . ARG A 1 85 ? 10.199 -4.697 -2.268 1.00 96.50 85 ARG A N 1
ATOM 656 C CA . ARG A 1 85 ? 9.543 -3.621 -1.517 1.00 96.50 85 ARG A CA 1
ATOM 657 C C . ARG A 1 85 ? 10.507 -3.112 -0.456 1.00 96.50 85 ARG A C 1
ATOM 659 O O . ARG A 1 85 ? 11.145 -3.925 0.209 1.00 96.50 85 ARG A O 1
ATOM 666 N N . LEU A 1 86 ? 10.640 -1.796 -0.353 1.00 95.69 86 LEU A N 1
ATOM 667 C CA . LEU A 1 86 ? 11.483 -1.174 0.658 1.00 95.69 86 LEU A CA 1
ATOM 668 C C . LEU A 1 86 ? 10.661 -0.905 1.916 1.00 95.69 86 LEU A C 1
ATOM 670 O O . LEU A 1 86 ? 9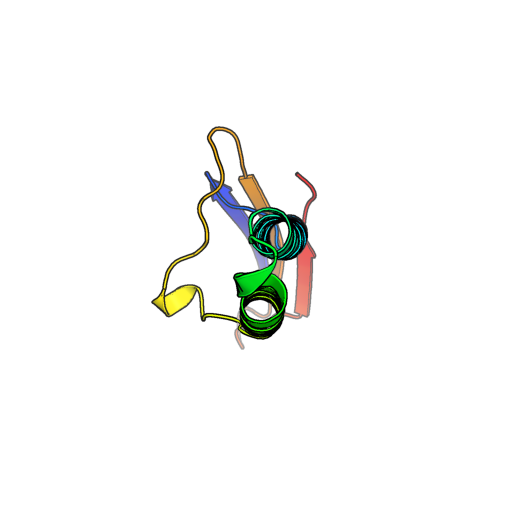.448 -0.693 1.844 1.00 95.69 86 LEU A O 1
ATOM 674 N N . GLU A 1 87 ? 11.340 -0.947 3.055 1.00 91.00 87 GLU A N 1
ATOM 675 C CA . GLU A 1 87 ? 10.758 -0.546 4.329 1.00 91.00 87 GLU A CA 1
ATOM 676 C C . GLU A 1 87 ? 10.524 0.962 4.367 1.00 91.00 87 GLU A C 1
ATOM 678 O O . GLU A 1 87 ? 11.092 1.727 3.576 1.00 91.00 87 GLU A O 1
ATOM 683 N N . GLN A 1 88 ? 9.676 1.357 5.311 1.00 74.62 88 GLN A N 1
ATOM 684 C CA . GLN A 1 88 ? 9.410 2.740 5.638 1.00 74.62 88 GLN A CA 1
ATOM 685 C C . GLN A 1 88 ? 9.583 2.973 7.136 1.00 74.62 88 GLN A C 1
ATOM 687 O O . GLN A 1 88 ? 9.026 2.161 7.908 1.00 74.62 88 GLN A O 1
#

=== Feature glossary ===
The record interleaves many kinds of information about one protein. Here is each kind framed as the question it answers.

Q: What does the local fold look like, residue by residue?
A: A 3Di character summarizes, for each residue, the relative orientation of the Cα frame of its nearest spatial neighbor. Because it encodes fold topology rather than chemistry, 3Di alignments detect remote structural similarity that sequence alignment misses.

Q: Which residues are in helices, strands, or loops?
A: Secondary structure is the local, repeating backbone conformation. DSSP classifies it into eight states by reading the hydrogen-bond network: three helix types (H, G, I), two β types (E, B), two non-regular types (T, S), and unstructured coil (-).

Q: How big and how compact is the whole molecule?
A: Three whole-structure scalars: the radius of gyration (RMS distance of Cα from centroid, in Å), the count of Cα–Cα contacts (pairs closer than 8 Å and separated by more than four residues in sequence — i.e. tertiary, not local, contacts), and the bounding-box dimensions. Together they distinguish compact globular folds from extended fibres or disordered chains.

Q: How confident is the AlphaFold model at each residue?
A: For AlphaFold models, the B-factor field carries pLDDT — the model's own estimate of local accuracy on a 0–100 scale. Regions with pLDDT<50 should be treated as essentially unmodeled; they often correspond to intrinsically disordered segments.

Q: What family and function is it annotated with?
A: Functional annotations link the protein to curated databases. InterPro entries identify conserved domains and families by matching the sequence against member-database signatures (Pfam, PROSITE, CDD, …). Gene Ontology (GO) terms describe molecular function, biological process, and cellular component in a controlled vocabulary. CATH places the structure in a hierarchical fold classification (Class/Architecture/Topology/Homologous-superfamily). The organism is the source species.

Q: What known structures does this most resemble?
A: Nearest PDB neighbors are the top structural matches found by Foldseek when searching this structure against the entire Protein Data Bank. Each hit reports a TM-score (0 to 1; >0.5 almost always implies the same fold) and an E-value. These are *structural* homologs — they may share no detectable sequence similarity.

Q: Which residues are buried vs exposed?
A: Solvent-accessible surface area (SASA) is the area in Å² traced out by the centre of a 1.4 Å probe sphere (a water molecule) rolled over the protein's van der Waals surface (Shrake–Rupley / Lee–Richards construction). Buried residues have near-zero SASA; fully exposed residues can exceed 200 Å². The total SASA scales roughly with the number of surface residues.

Q: What are the backbone torsion angles?
A: φ (phi) and ψ (psi) are the two rotatable backbone dihedrals per residue: φ is the C(i-1)–N–Cα–C torsion, ψ is the N–Cα–C–N(i+1) torsion, both in degrees on (−180°, 180°]. α-helical residues cluster near (−60°, −45°); β-strand residues near (−120°, +130°). A Ramachandran plot is simply a scatter of (φ, ψ) for every residue.

Q: Are the domains correctly placed relative to each other?
A: Predicted aligned error is AlphaFold's pairwise confidence. Unlike pLDDT (per-residue), PAE is per-residue-pair and captures whether two parts of the structure are correctly placed relative to each other. Units are ångströms of expected positional error.

Q: What if only a Cα trace is available?
A: P-SEA three-state annotation labels each residue as helix, strand, or coil based purely on the geometry of the Cα trace. It serves as a fallback when the full backbone (and thus DSSP) is unavailable.

Q: What is the amino-acid chain?
A: This is the polypeptide sequence — one letter per residue, N-terminus first. Length ranges from a few dozen residues for small domains to over a thousand for large multi-domain proteins.

Q: What do the rendered images show?
A: The six renders are orthographic views along the three Cartesian axes in both directions. Representation (cartoon, sticks, or surface) and color scheme (sequence-rainbow or by-chain) vary across proteins so the training set covers all the common visualization conventions.

Q: What do the diagnostic plots show?
A: Plot images: a contact map (which residues are close in 3D, as an N×N binary image), a Ramachandran scatter (backbone torsion angles, revealing secondary-structure composition at a glance), and — for AlphaFold structures — a PAE heatmap (pairwise prediction confidence).

Q: How mobile is each atom in the crystal?
A: B-factor (Debye–Waller factor) reflects atomic displacement in the crystal lattice. It is an experimental observable (units Å²), not a prediction; low values mean the atom is pinned down, high values mean it moves or is heterogeneous across the crystal.

Q: Where is each backbone atom in 3D?
A: The mmCIF table is the protein's shape written out atom by atom. For each backbone N, Cα, C, and carbonyl O, it records an (x, y, z) coordinate triple in Å plus the residue type, chain letter, and residue number.